Protein AF-A0A522L5T2-F1 (afdb_monomer)

Mean predicted aligned error: 6.85 Å

Solvent-accessible surface area (backbone atoms only — not comparable to full-atom values): 5172 Å² total; per-residue (Å²): 109,51,40,60,54,41,49,54,49,52,51,50,48,19,72,72,30,97,52,61,52,30,34,74,62,43,62,68,57,47,22,68,75,69,74,43,55,56,70,51,51,53,55,10,51,50,55,32,38,78,67,57,46,32,47,77,52,66,64,78,89,54,86,95,53,79,85,78,62,60,61,40,38,37,30,62,45,76,89,66,79,73,79,74,89,79,130

Radius of gyration: 14.55 Å; Cα contacts (8 Å, |Δi|>4): 101; chains: 1; bounding box: 39×28×45 Å

Foldseek 3Di:
DLLVVLLVVLCVQQVPDPDPPKGWDALVVVCVVVVNDSVSNVVNVVVCVVVVQKDKAFADDDPDDPVPTGTIMMGGDDPDPDPPPDD

pLDDT: mean 85.37, std 13.99, range [41.81, 96.56]

Sequence (87 aa):
MRAKYMYLICLYEAGHSTRYPFWFRSQEDMAKLYGISDTTISLGLQELEEKGIIEIIRDKPMPPDFSDRKANVYRMLSLTRSPVKGE

Nearest PDB structures (foldseek):
  5loo-assembly6_G  TM=6.220E-01  e=9.811E-02  Bacillus subtilis
  5lnh-assembly1_A  TM=5.805E-01  e=1.452E-01  Bacillus subtilis subsp. subtilis str. 168
  7d59-assembly1_O  TM=6.596E-01  e=3.872E-01  Homo sapiens
  7z1l-assembly1_O  TM=5.203E-01  e=1.118E-01  Saccharomyces cerevisiae W303
  6tut-assembly1_O  TM=5.025E-01  e=1.767E-01  Saccharomyces cerevisiae S288C

Structure (mmCIF, N/CA/C/O backbone):
data_AF-A0A522L5T2-F1
#
_entry.id   AF-A0A522L5T2-F1
#
loop_
_atom_site.group_PDB
_atom_site.id
_atom_site.type_symbol
_atom_site.label_atom_id
_atom_site.label_alt_id
_atom_site.label_comp_id
_atom_site.label_asym_id
_atom_site.label_entity_id
_atom_site.label_seq_id
_atom_site.pdbx_PDB_ins_code
_atom_site.Cartn_x
_atom_site.Cartn_y
_atom_site.Cartn_z
_atom_site.occupancy
_atom_site.B_iso_or_equiv
_atom_site.auth_seq_id
_atom_site.auth_comp_id
_atom_site.auth_asym_id
_atom_site.auth_atom_id
_atom_site.pdbx_PDB_model_num
ATOM 1 N N . MET A 1 1 ? -1.255 15.707 2.979 1.00 80.19 1 MET A N 1
ATOM 2 C CA . MET A 1 1 ? -1.735 15.309 1.630 1.00 80.19 1 MET A CA 1
ATOM 3 C C . MET A 1 1 ? -1.189 13.959 1.180 1.00 80.19 1 MET A C 1
ATOM 5 O O . MET A 1 1 ? -1.986 13.131 0.767 1.00 80.19 1 MET A O 1
ATOM 9 N N . ARG A 1 2 ? 0.118 13.693 1.312 1.00 88.19 2 ARG A N 1
ATOM 10 C CA . ARG A 1 2 ? 0.755 12.431 0.879 1.00 88.19 2 ARG A CA 1
ATOM 11 C C . ARG A 1 2 ? 0.098 11.165 1.454 1.00 88.19 2 ARG A C 1
ATOM 13 O O . ARG A 1 2 ? -0.371 10.339 0.682 1.00 88.19 2 ARG A O 1
ATOM 20 N N . ALA A 1 3 ? -0.056 11.068 2.779 1.00 88.50 3 ALA A N 1
ATOM 21 C CA . ALA A 1 3 ? -0.742 9.931 3.403 1.00 88.50 3 ALA A CA 1
ATOM 22 C C . ALA A 1 3 ? -2.209 9.785 2.987 1.00 88.50 3 ALA A C 1
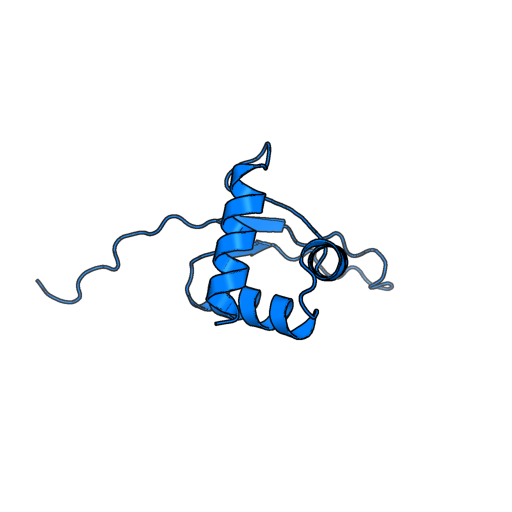ATOM 24 O O . ALA A 1 3 ? -2.705 8.671 2.895 1.00 88.50 3 ALA A O 1
ATOM 25 N N . LYS A 1 4 ? -2.904 10.887 2.672 1.00 92.94 4 LYS A N 1
ATOM 26 C CA . LYS A 1 4 ? -4.279 10.823 2.156 1.00 92.94 4 LYS A CA 1
ATOM 27 C C . LYS A 1 4 ? -4.321 10.120 0.797 1.00 92.94 4 LYS A C 1
ATOM 29 O O . LYS A 1 4 ? -5.174 9.267 0.596 1.00 92.94 4 LYS A O 1
ATOM 34 N N . TYR A 1 5 ? -3.403 10.449 -0.114 1.00 92.56 5 TYR A N 1
ATOM 35 C CA . TYR A 1 5 ? -3.313 9.760 -1.405 1.00 92.56 5 TYR A CA 1
ATOM 36 C C . TYR A 1 5 ? -2.898 8.302 -1.240 1.00 92.56 5 TYR A C 1
ATOM 38 O O . TYR A 1 5 ? -3.552 7.427 -1.800 1.00 92.56 5 TYR A O 1
ATOM 46 N N . MET A 1 6 ? -1.889 8.027 -0.407 1.00 95.62 6 MET A N 1
ATOM 47 C CA . MET A 1 6 ? -1.488 6.645 -0.149 1.00 95.62 6 MET A CA 1
ATOM 48 C C . MET A 1 6 ? -2.603 5.830 0.489 1.00 95.62 6 MET A C 1
ATOM 50 O O . MET A 1 6 ? -2.765 4.673 0.131 1.00 95.62 6 MET A O 1
ATOM 54 N N . TYR A 1 7 ? -3.419 6.423 1.356 1.00 95.50 7 TYR A N 1
ATOM 55 C CA . TYR A 1 7 ? -4.561 5.738 1.949 1.00 95.50 7 TYR A CA 1
ATOM 56 C C . TYR A 1 7 ? -5.574 5.308 0.886 1.00 95.50 7 TYR A C 1
ATOM 58 O O . TYR A 1 7 ? -6.013 4.162 0.886 1.00 95.50 7 TYR A O 1
ATOM 66 N N . LEU A 1 8 ? -5.900 6.202 -0.054 1.00 95.75 8 LEU A N 1
ATOM 67 C CA . LEU A 1 8 ? -6.801 5.887 -1.164 1.00 95.75 8 LEU A CA 1
ATOM 68 C C . LEU A 1 8 ? -6.231 4.784 -2.065 1.00 95.75 8 LEU A C 1
ATOM 70 O O . LEU A 1 8 ? -6.970 3.886 -2.454 1.00 95.75 8 LEU A O 1
ATOM 74 N N . ILE A 1 9 ? -4.925 4.815 -2.342 1.00 95.69 9 ILE A N 1
ATOM 75 C CA . ILE A 1 9 ? -4.242 3.768 -3.115 1.00 95.69 9 ILE A CA 1
ATOM 76 C C . ILE A 1 9 ? -4.269 2.432 -2.365 1.00 95.69 9 ILE A C 1
ATOM 78 O O . ILE A 1 9 ? -4.649 1.422 -2.945 1.00 95.69 9 ILE A O 1
ATOM 82 N N . CYS A 1 10 ? -3.936 2.422 -1.072 1.00 95.44 10 CYS A N 1
ATOM 83 C CA . CYS A 1 10 ? -3.955 1.209 -0.251 1.00 95.44 10 CYS A CA 1
ATOM 84 C C . CYS A 1 10 ? -5.360 0.594 -0.204 1.00 95.44 10 CYS A C 1
ATOM 86 O O . CYS A 1 10 ? -5.505 -0.617 -0.340 1.00 95.44 10 CYS A O 1
ATOM 88 N N . LEU A 1 11 ? -6.397 1.425 -0.048 1.00 95.38 11 LEU A N 1
ATOM 89 C CA . LEU A 1 11 ? -7.788 0.980 -0.102 1.00 95.38 11 LEU A CA 1
ATOM 90 C C . LEU A 1 11 ? -8.156 0.401 -1.468 1.00 95.38 11 LEU A C 1
ATOM 92 O O . LEU A 1 11 ? -8.800 -0.645 -1.525 1.00 95.38 11 LEU A O 1
ATOM 96 N N . TYR A 1 12 ? -7.761 1.071 -2.552 1.00 96.00 12 TYR A N 1
ATOM 97 C CA . TYR A 1 12 ? -8.026 0.616 -3.912 1.00 96.00 12 TYR A CA 1
ATOM 98 C C 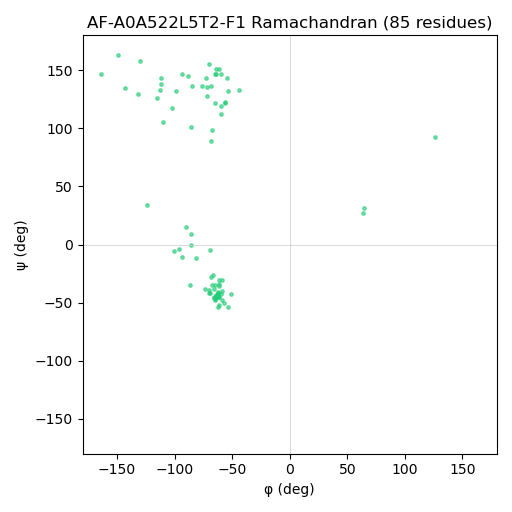. TYR A 1 12 ? -7.366 -0.741 -4.185 1.00 96.00 12 TYR A C 1
ATOM 100 O O . TYR A 1 12 ? -8.057 -1.682 -4.571 1.00 96.00 12 TYR A O 1
ATOM 108 N N . GLU A 1 13 ? -6.066 -0.875 -3.924 1.00 96.06 13 GLU A N 1
ATOM 109 C CA . GLU A 1 13 ? -5.316 -2.119 -4.141 1.00 96.06 13 GLU A CA 1
ATOM 110 C C . GLU A 1 13 ? -5.840 -3.256 -3.258 1.00 96.06 13 GLU A C 1
ATOM 112 O O . GLU A 1 13 ? -6.050 -4.368 -3.740 1.00 96.06 13 GLU A O 1
ATOM 117 N N . ALA A 1 14 ? -6.124 -2.983 -1.979 1.00 95.19 14 ALA A N 1
ATOM 118 C CA . ALA A 1 14 ? -6.710 -3.977 -1.086 1.00 95.19 14 ALA A CA 1
ATOM 119 C C . ALA A 1 14 ? -8.099 -4.422 -1.565 1.00 95.19 14 ALA A C 1
ATOM 121 O O . ALA A 1 14 ? -8.390 -5.615 -1.542 1.00 95.19 14 ALA A O 1
ATOM 122 N N . GLY A 1 15 ? -8.941 -3.488 -2.019 1.00 95.06 15 GLY A N 1
ATOM 123 C CA . GLY A 1 15 ? -10.290 -3.777 -2.515 1.00 95.06 15 GLY A CA 1
ATOM 124 C C . GLY A 1 15 ? -10.318 -4.585 -3.816 1.00 95.06 15 GLY A C 1
ATOM 125 O O . GLY A 1 15 ? -11.275 -5.318 -4.047 1.00 95.06 15 GLY A O 1
ATOM 126 N N . HIS A 1 16 ? -9.267 -4.494 -4.635 1.00 94.56 16 HIS A N 1
ATOM 127 C CA . HIS A 1 16 ? -9.111 -5.280 -5.867 1.00 94.56 16 HIS A CA 1
ATOM 128 C C . HIS A 1 16 ? -8.254 -6.539 -5.675 1.00 94.56 16 HIS A C 1
ATOM 130 O O . HIS A 1 16 ? -8.102 -7.340 -6.598 1.00 94.56 16 HIS A O 1
ATOM 136 N N . SER A 1 17 ? -7.694 -6.738 -4.484 1.00 92.69 17 SER A N 1
ATOM 137 C CA . SER A 1 17 ? -6.907 -7.919 -4.167 1.00 92.69 17 SER A CA 1
ATOM 138 C C . SER A 1 17 ? -7.801 -9.129 -3.920 1.00 92.69 17 SER A C 1
ATOM 140 O O . SER A 1 17 ? -8.754 -9.090 -3.142 1.00 92.69 17 SER A O 1
ATOM 142 N N . THR A 1 18 ? -7.415 -10.272 -4.484 1.00 93.25 18 THR A N 1
ATOM 143 C CA . THR A 1 18 ? -8.032 -11.577 -4.194 1.00 93.25 18 THR A CA 1
ATOM 144 C C . THR A 1 18 ? -7.744 -12.079 -2.774 1.00 93.25 18 THR A C 1
ATOM 146 O O . THR A 1 18 ? -8.263 -13.117 -2.368 1.00 93.25 18 THR A O 1
ATOM 149 N N . ARG A 1 19 ? -6.908 -11.360 -2.011 1.00 90.81 19 ARG A N 1
ATOM 150 C CA . ARG A 1 19 ? -6.481 -11.704 -0.649 1.00 90.81 19 ARG A CA 1
ATOM 151 C C . ARG A 1 19 ? -6.770 -10.591 0.358 1.00 90.81 19 ARG A C 1
ATOM 153 O O . ARG A 1 19 ? -5.981 -10.405 1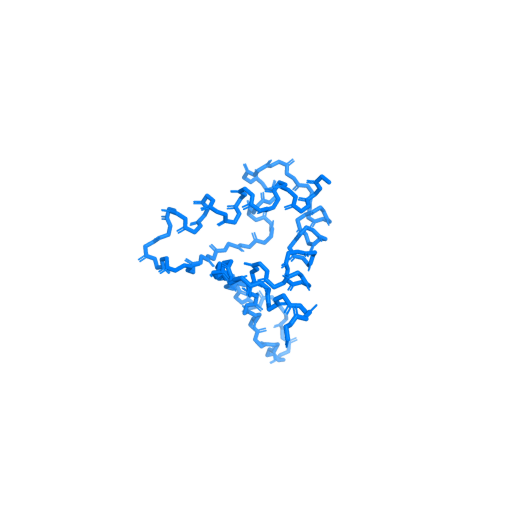.280 1.00 90.81 19 ARG A O 1
ATOM 160 N N . TYR A 1 20 ? -7.862 -9.8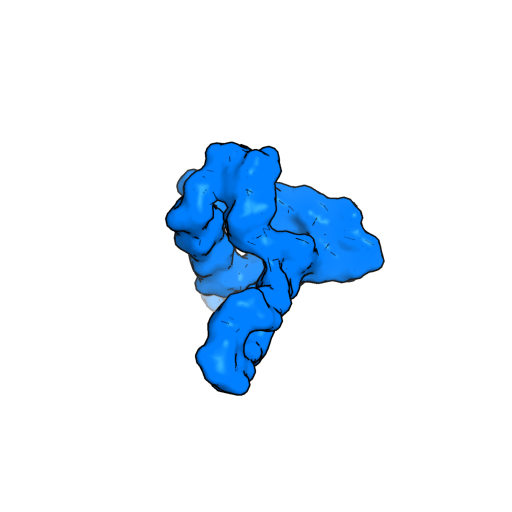42 0.197 1.00 88.38 20 TYR A N 1
ATOM 161 C CA . TYR A 1 20 ? -8.269 -8.818 1.170 1.00 88.38 20 TYR A CA 1
ATOM 162 C C . TYR A 1 20 ? -8.149 -9.335 2.626 1.00 88.38 20 TYR A C 1
ATOM 164 O O . TYR A 1 20 ? -8.594 -10.452 2.904 1.00 88.38 20 TYR A O 1
ATOM 172 N N . PRO A 1 21 ? -7.557 -8.568 3.567 1.00 93.94 21 PRO A N 1
ATOM 173 C CA . PRO A 1 21 ? -7.134 -7.162 3.472 1.00 93.94 21 PRO A CA 1
ATOM 174 C C . PRO A 1 21 ? -5.691 -6.941 2.975 1.00 93.94 21 PRO A C 1
ATOM 176 O O . PRO A 1 21 ? -5.141 -5.853 3.158 1.00 93.94 21 PRO A O 1
ATOM 179 N N . PHE A 1 22 ? -5.055 -7.960 2.393 1.00 94.69 22 PHE A N 1
ATOM 180 C CA . PHE A 1 22 ? -3.666 -7.919 1.934 1.00 94.69 22 PHE A CA 1
ATOM 181 C C . PHE A 1 22 ? -3.551 -7.538 0.459 1.00 94.69 22 PHE A C 1
ATOM 183 O O . PHE A 1 22 ? -4.374 -7.951 -0.354 1.00 94.69 22 PHE A O 1
ATOM 190 N N . TRP A 1 23 ? -2.487 -6.831 0.095 1.00 94.56 23 TRP A N 1
ATOM 191 C CA . TRP A 1 23 ? -2.119 -6.528 -1.289 1.00 94.56 23 TRP A CA 1
ATOM 192 C C . TRP A 1 23 ? -0.594 -6.410 -1.431 1.00 94.56 23 TRP A C 1
ATOM 194 O O . TRP A 1 23 ? 0.127 -6.312 -0.438 1.00 94.56 23 TRP A O 1
ATOM 204 N N . PHE A 1 24 ? -0.085 -6.476 -2.661 1.00 90.75 24 PHE A N 1
ATOM 205 C CA . PHE A 1 24 ? 1.350 -6.419 -2.942 1.00 90.75 24 PHE A CA 1
ATOM 206 C C . PHE A 1 24 ? 1.610 -5.637 -4.230 1.00 90.75 24 PHE A C 1
ATOM 208 O O . PHE A 1 24 ? 0.933 -5.843 -5.236 1.00 90.75 24 PHE A O 1
ATOM 215 N N . ARG A 1 25 ? 2.596 -4.740 -4.194 1.00 89.00 25 ARG A N 1
ATOM 216 C CA . ARG A 1 25 ? 3.116 -4.012 -5.360 1.00 89.00 25 ARG A CA 1
ATOM 217 C C . ARG A 1 25 ? 4.469 -3.401 -4.996 1.00 89.00 25 ARG A C 1
ATOM 219 O O . ARG A 1 25 ? 4.675 -3.019 -3.845 1.00 89.00 25 ARG A O 1
ATOM 226 N N . SER A 1 26 ? 5.401 -3.305 -5.941 1.00 89.06 26 SER A N 1
ATOM 227 C CA . SER A 1 26 ? 6.646 -2.567 -5.699 1.00 89.06 26 SER A CA 1
ATOM 228 C C . SER A 1 26 ? 6.376 -1.053 -5.623 1.00 89.06 26 SER A C 1
ATOM 230 O O . SER A 1 26 ? 5.387 -0.561 -6.172 1.00 89.06 26 SER A O 1
ATOM 232 N N . GLN A 1 27 ? 7.239 -0.289 -4.940 1.00 89.88 27 GLN A N 1
ATOM 233 C CA . GLN A 1 27 ? 7.113 1.178 -4.951 1.00 89.88 27 GLN A CA 1
ATOM 234 C C . GLN A 1 27 ? 7.343 1.757 -6.351 1.00 89.88 27 GLN A C 1
ATOM 236 O O . GLN A 1 27 ? 6.632 2.677 -6.738 1.00 89.88 27 GLN A O 1
ATOM 241 N N . GLU A 1 28 ? 8.237 1.150 -7.134 1.00 90.31 28 GLU A N 1
ATOM 242 C CA . GLU A 1 28 ? 8.492 1.531 -8.525 1.00 90.31 28 GLU A CA 1
ATOM 243 C C . GLU A 1 28 ? 7.237 1.374 -9.402 1.00 90.31 28 GLU A C 1
ATOM 245 O O . GLU A 1 28 ? 6.877 2.277 -10.161 1.00 90.31 28 GLU A O 1
ATOM 250 N N . ASP A 1 29 ? 6.518 0.255 -9.272 1.00 91.19 29 ASP A N 1
ATOM 251 C CA . ASP A 1 29 ? 5.267 0.041 -10.006 1.00 91.19 29 ASP A CA 1
ATOM 252 C C . ASP A 1 29 ? 4.183 1.022 -9.562 1.00 91.19 29 ASP A C 1
ATOM 254 O O . ASP A 1 29 ? 3.413 1.503 -10.392 1.00 91.19 29 ASP A O 1
ATOM 258 N N . MET A 1 30 ? 4.112 1.339 -8.263 1.00 92.06 30 MET A N 1
ATOM 259 C CA . MET A 1 30 ? 3.203 2.373 -7.762 1.00 92.06 30 MET A CA 1
ATOM 260 C C . MET A 1 30 ? 3.536 3.742 -8.357 1.00 92.06 30 MET A C 1
ATOM 262 O O . MET A 1 30 ? 2.622 4.469 -8.749 1.00 92.06 30 MET A O 1
ATOM 266 N N . ALA A 1 31 ? 4.819 4.088 -8.466 1.00 93.56 31 ALA A N 1
ATOM 267 C CA . ALA A 1 31 ? 5.236 5.364 -9.023 1.00 93.56 31 ALA A CA 1
ATOM 268 C C . ALA A 1 31 ? 4.836 5.506 -10.492 1.00 93.56 31 ALA A C 1
ATOM 270 O O . ALA A 1 31 ? 4.261 6.526 -10.881 1.00 93.56 31 ALA A O 1
ATOM 271 N N . LYS A 1 32 ? 5.054 4.450 -11.284 1.00 94.94 32 LYS A N 1
ATOM 272 C CA . LYS A 1 32 ? 4.647 4.392 -12.695 1.00 94.94 32 LYS A CA 1
ATOM 273 C C . LYS A 1 32 ? 3.128 4.419 -12.857 1.00 94.94 32 LYS A C 1
ATOM 275 O O . LYS A 1 32 ? 2.622 5.179 -13.676 1.00 94.94 32 LYS A O 1
ATOM 280 N N . LEU A 1 33 ? 2.403 3.605 -12.087 1.00 95.19 33 LEU A N 1
ATOM 281 C CA . LEU A 1 33 ? 0.955 3.450 -12.239 1.00 95.19 33 LEU A CA 1
ATOM 282 C C . LEU A 1 33 ? 0.181 4.696 -11.795 1.00 95.19 33 LEU A C 1
ATOM 284 O O . LEU A 1 33 ? -0.781 5.085 -12.451 1.00 95.19 33 LEU A O 1
ATOM 288 N N . TYR A 1 34 ? 0.590 5.309 -10.684 1.00 94.06 34 TYR A N 1
ATOM 289 C CA . TYR A 1 34 ? -0.141 6.420 -10.074 1.00 94.06 34 TYR A CA 1
ATOM 290 C C . TYR A 1 34 ? 0.452 7.796 -10.396 1.00 94.06 34 TYR A C 1
ATOM 292 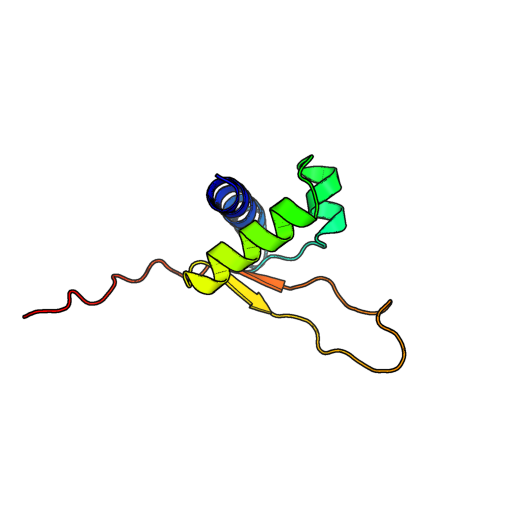O O . TYR A 1 34 ? -0.144 8.808 -10.030 1.00 94.06 34 TYR A O 1
ATOM 300 N N . GLY A 1 35 ? 1.606 7.859 -11.070 1.00 94.25 35 GLY A N 1
ATOM 301 C CA . GLY A 1 35 ? 2.286 9.119 -11.383 1.00 94.25 35 GLY A CA 1
ATOM 302 C C . GLY A 1 35 ? 2.769 9.862 -10.134 1.00 94.25 35 GLY A C 1
ATOM 303 O O . GLY A 1 35 ? 2.771 11.092 -10.099 1.00 94.25 35 GLY A O 1
ATOM 304 N N . ILE A 1 36 ? 3.135 9.123 -9.082 1.00 92.12 36 ILE A N 1
ATOM 305 C CA . ILE A 1 36 ? 3.563 9.661 -7.785 1.00 92.12 36 ILE A CA 1
ATOM 306 C C . ILE A 1 36 ? 5.048 9.356 -7.597 1.00 92.12 36 ILE A C 1
ATOM 308 O O . ILE A 1 36 ? 5.490 8.255 -7.889 1.00 92.12 36 ILE A O 1
ATOM 312 N N . SER A 1 37 ? 5.837 10.304 -7.086 1.00 92.25 37 SER A N 1
ATOM 313 C CA . SER A 1 37 ? 7.261 10.044 -6.842 1.00 92.25 37 SER A CA 1
ATOM 314 C C . SER A 1 37 ? 7.486 8.977 -5.765 1.00 92.25 37 SER A C 1
ATOM 316 O O . SER A 1 37 ? 6.761 8.942 -4.765 1.00 92.25 37 SER A O 1
ATOM 318 N N . ASP A 1 38 ? 8.554 8.188 -5.909 1.00 90.25 38 ASP A N 1
ATOM 319 C CA . ASP A 1 38 ? 8.965 7.176 -4.921 1.00 90.25 38 ASP A CA 1
ATOM 320 C C . ASP A 1 38 ? 9.065 7.764 -3.509 1.00 90.25 38 ASP A C 1
ATOM 322 O O . ASP A 1 38 ? 8.558 7.197 -2.543 1.00 90.25 38 ASP A O 1
ATOM 326 N N . THR A 1 39 ? 9.635 8.967 -3.376 1.00 92.06 39 THR A N 1
ATOM 327 C CA . THR A 1 39 ? 9.720 9.678 -2.091 1.00 92.06 39 THR A CA 1
ATOM 328 C C . THR A 1 39 ? 8.341 9.938 -1.482 1.00 92.06 39 THR A C 1
ATOM 330 O O . THR A 1 39 ? 8.158 9.812 -0.272 1.00 92.06 39 THR A O 1
ATOM 333 N N . THR A 1 40 ? 7.353 10.304 -2.300 1.00 93.12 40 THR A N 1
ATOM 334 C CA . THR A 1 40 ? 5.988 10.559 -1.825 1.00 93.12 40 THR A CA 1
ATOM 335 C C . THR A 1 40 ? 5.296 9.269 -1.398 1.00 93.12 40 THR A C 1
ATOM 337 O O . THR A 1 40 ? 4.612 9.272 -0.372 1.00 93.12 40 THR A O 1
ATOM 340 N N . ILE A 1 41 ? 5.506 8.182 -2.143 1.00 94.38 41 ILE A N 1
ATOM 341 C CA . ILE A 1 41 ? 5.000 6.847 -1.810 1.00 94.38 41 ILE A CA 1
ATOM 342 C C . ILE A 1 41 ? 5.608 6.373 -0.492 1.00 94.38 41 ILE A C 1
ATOM 344 O O . ILE A 1 41 ? 4.868 6.076 0.443 1.00 94.38 41 ILE A O 1
ATOM 348 N N . SER A 1 42 ? 6.939 6.382 -0.378 1.00 93.19 42 SER A N 1
ATOM 349 C CA . SER A 1 42 ? 7.651 5.925 0.816 1.00 93.19 42 SER A CA 1
ATOM 350 C C . SER A 1 42 ? 7.213 6.687 2.067 1.00 93.19 42 SER A C 1
ATOM 352 O O . SER A 1 42 ? 6.849 6.070 3.066 1.00 93.19 42 SER A O 1
ATOM 354 N N . LEU A 1 43 ? 7.192 8.025 2.013 1.00 95.75 43 LEU A N 1
ATOM 355 C CA . LEU A 1 43 ? 6.788 8.846 3.159 1.00 95.75 43 LEU A CA 1
ATOM 356 C C . LEU A 1 43 ? 5.298 8.691 3.489 1.00 95.75 43 LEU A C 1
ATOM 358 O O . LEU A 1 43 ? 4.920 8.735 4.656 1.00 95.75 43 LEU A O 1
ATOM 362 N N . GLY A 1 44 ? 4.441 8.511 2.480 1.00 96.56 44 GLY A N 1
ATOM 363 C CA . GLY A 1 44 ? 3.014 8.292 2.697 1.00 96.56 44 GLY A CA 1
ATOM 364 C C . GLY A 1 44 ? 2.716 6.933 3.330 1.00 96.56 44 GLY A C 1
ATOM 365 O O . GLY A 1 44 ? 1.901 6.870 4.243 1.00 96.56 44 GLY A O 1
ATOM 366 N N . LEU A 1 45 ? 3.387 5.865 2.889 1.00 95.69 45 LEU A N 1
ATOM 367 C CA . LEU A 1 45 ? 3.270 4.528 3.481 1.00 95.69 45 LEU A CA 1
ATOM 368 C C . LEU A 1 45 ? 3.777 4.508 4.924 1.00 95.69 45 LEU A C 1
ATOM 370 O O . LEU A 1 45 ? 3.103 3.958 5.790 1.00 95.69 45 LEU A O 1
ATOM 374 N N . GLN A 1 46 ? 4.918 5.153 5.183 1.00 95.62 46 GLN A N 1
ATOM 375 C CA . GLN A 1 46 ? 5.464 5.291 6.532 1.00 95.62 46 GLN A CA 1
ATOM 376 C C . GLN A 1 46 ? 4.474 5.998 7.468 1.00 95.62 46 GLN A C 1
ATOM 378 O O . GLN A 1 46 ? 4.180 5.488 8.543 1.00 95.62 46 GLN A O 1
ATOM 383 N N . GLU A 1 47 ? 3.896 7.128 7.044 1.00 96.50 47 GLU A N 1
ATOM 384 C CA . GLU A 1 47 ? 2.928 7.867 7.865 1.00 96.50 47 GLU A CA 1
ATOM 385 C C . GLU A 1 47 ? 1.670 7.028 8.182 1.00 96.50 47 GLU A C 1
ATOM 387 O O . GLU A 1 47 ? 1.087 7.164 9.258 1.00 96.50 47 GLU A O 1
ATOM 392 N N . LEU A 1 48 ? 1.228 6.159 7.265 1.00 95.50 48 LEU A N 1
ATOM 393 C CA . LEU A 1 48 ? 0.086 5.265 7.504 1.00 95.50 48 LEU A CA 1
ATOM 394 C C . LEU A 1 48 ? 0.426 4.114 8.456 1.00 95.50 48 LEU A C 1
ATOM 396 O O . LEU A 1 48 ? 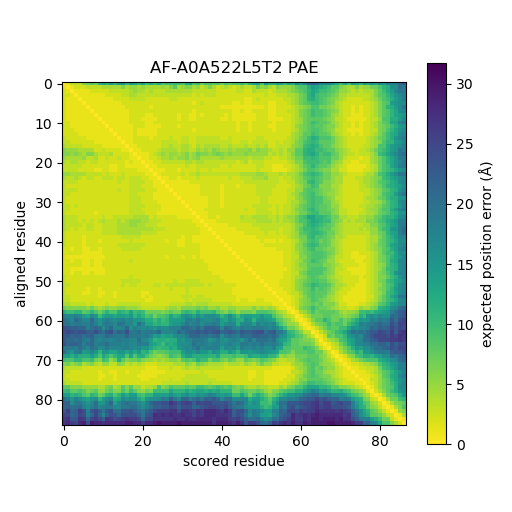-0.417 3.740 9.274 1.00 95.50 48 LEU A O 1
ATOM 400 N N . GLU A 1 49 ? 1.633 3.563 8.351 1.00 95.50 49 GLU A N 1
ATOM 401 C CA . GLU A 1 49 ? 2.131 2.519 9.248 1.00 95.50 49 GLU A CA 1
ATOM 402 C C . GLU A 1 49 ? 2.297 3.053 10.677 1.00 95.50 49 GLU A C 1
ATOM 404 O O . GLU A 1 49 ? 1.786 2.452 11.619 1.00 95.50 49 GLU A O 1
ATOM 409 N N . GLU A 1 50 ? 2.901 4.234 10.843 1.00 94.50 50 GLU A N 1
ATOM 410 C CA . GLU A 1 50 ? 3.052 4.910 12.142 1.00 94.50 50 GLU A CA 1
ATOM 411 C C . GLU A 1 50 ? 1.702 5.190 12.822 1.00 94.50 50 GLU A C 1
ATOM 413 O O . GLU A 1 50 ? 1.599 5.193 14.048 1.00 94.50 50 GLU A O 1
ATOM 418 N N . LYS A 1 51 ? 0.645 5.400 12.028 1.00 92.50 51 LYS A N 1
ATOM 419 C CA . LYS A 1 51 ? -0.727 5.612 12.512 1.00 92.50 51 LYS A CA 1
ATOM 420 C C . LYS A 1 51 ? -1.500 4.315 12.757 1.00 92.50 51 LYS A C 1
ATOM 422 O O . LYS A 1 51 ? -2.665 4.387 13.142 1.00 92.50 51 LYS A O 1
ATOM 427 N N . GLY A 1 52 ? -0.899 3.151 12.510 1.00 93.56 52 GLY A N 1
ATOM 428 C CA . GLY A 1 52 ? -1.567 1.856 12.648 1.00 93.56 52 GLY A CA 1
ATOM 429 C C . GLY A 1 52 ? -2.740 1.670 11.681 1.00 93.56 52 GLY A C 1
ATOM 430 O O . GLY A 1 52 ? -3.681 0.946 11.992 1.00 93.56 52 GLY A O 1
ATOM 431 N N . ILE A 1 53 ? -2.714 2.339 10.523 1.00 94.62 53 ILE A N 1
ATOM 432 C CA . ILE A 1 53 ? -3.744 2.201 9.478 1.00 94.62 53 ILE A CA 1
ATOM 433 C C . ILE A 1 53 ? -3.407 1.030 8.549 1.00 94.62 53 ILE A C 1
ATOM 435 O O . ILE A 1 53 ? -4.301 0.333 8.065 1.00 94.62 53 ILE A O 1
ATOM 439 N N . ILE A 1 54 ? -2.116 0.810 8.306 1.00 95.75 54 ILE A N 1
ATOM 440 C CA . ILE A 1 54 ? -1.609 -0.330 7.545 1.00 95.75 54 ILE A CA 1
ATOM 441 C C . ILE A 1 54 ? -0.490 -1.027 8.314 1.00 95.75 54 ILE A C 1
ATOM 443 O O . ILE A 1 54 ? 0.177 -0.422 9.148 1.00 95.75 54 ILE A O 1
ATOM 447 N N . GLU A 1 55 ? -0.261 -2.287 7.978 1.00 95.75 55 GLU A N 1
ATOM 448 C CA . GLU A 1 55 ? 0.920 -3.055 8.364 1.00 95.75 55 GLU A CA 1
ATOM 449 C C . GLU A 1 55 ? 1.748 -3.335 7.099 1.00 95.75 55 GLU A C 1
ATOM 451 O O . GLU A 1 55 ? 1.192 -3.740 6.071 1.00 95.75 55 GLU A O 1
ATOM 456 N N . ILE A 1 56 ? 3.066 -3.101 7.159 1.00 94.00 56 ILE A N 1
ATOM 457 C CA . ILE A 1 56 ? 3.991 -3.361 6.047 1.00 94.00 56 ILE A CA 1
ATOM 458 C C . ILE A 1 56 ? 4.895 -4.541 6.409 1.00 94.00 56 ILE A C 1
ATOM 460 O O . ILE A 1 56 ? 5.856 -4.422 7.174 1.00 94.00 56 ILE A O 1
ATOM 464 N N . ILE A 1 57 ? 4.618 -5.688 5.796 1.00 91.75 57 ILE A N 1
ATOM 465 C CA . ILE A 1 57 ? 5.416 -6.903 5.929 1.00 91.75 57 ILE A CA 1
ATOM 466 C C . ILE A 1 57 ? 6.550 -6.816 4.906 1.00 91.75 57 ILE A C 1
ATOM 468 O O . ILE A 1 57 ? 6.364 -7.027 3.704 1.00 91.75 57 ILE A O 1
ATOM 472 N N . ARG A 1 58 ? 7.731 -6.449 5.403 1.00 87.19 58 ARG A N 1
ATOM 473 C CA . ARG A 1 58 ? 8.956 -6.314 4.609 1.00 87.19 58 ARG A CA 1
ATOM 474 C C . ARG A 1 58 ? 9.633 -7.671 4.481 1.00 87.19 58 ARG A C 1
ATOM 476 O O . ARG A 1 58 ? 9.740 -8.398 5.471 1.00 87.19 58 ARG A O 1
ATOM 483 N N . ASP A 1 59 ? 10.108 -7.996 3.282 1.00 76.06 59 ASP A N 1
ATOM 484 C CA . ASP A 1 59 ? 10.915 -9.200 3.096 1.00 76.06 59 ASP A CA 1
ATOM 485 C C . ASP A 1 59 ? 12.228 -9.086 3.885 1.00 76.06 59 ASP A C 1
ATOM 487 O O . ASP A 1 59 ? 12.777 -7.990 4.070 1.00 76.06 59 ASP A O 1
ATOM 491 N N . LYS A 1 60 ? 12.728 -10.216 4.389 1.00 67.81 60 LYS A N 1
ATOM 492 C CA . LYS A 1 60 ? 13.981 -10.214 5.148 1.00 67.81 60 LYS A CA 1
ATOM 493 C C . LYS A 1 60 ? 15.143 -9.970 4.181 1.00 67.81 60 LYS A C 1
ATOM 495 O O . LYS A 1 60 ? 15.196 -10.615 3.137 1.00 67.81 60 LYS A O 1
ATOM 500 N N . PRO A 1 61 ? 16.110 -9.099 4.518 1.00 61.75 61 PRO A N 1
ATOM 501 C CA . PRO A 1 61 ? 17.343 -9.029 3.750 1.00 61.75 61 PRO A CA 1
ATOM 502 C C . PRO A 1 61 ? 18.035 -10.396 3.785 1.00 61.75 61 PRO A C 1
ATOM 504 O O . PRO A 1 61 ? 18.395 -10.866 4.864 1.00 61.75 61 PRO A O 1
ATOM 507 N N . MET A 1 62 ? 18.233 -11.020 2.624 1.00 58.09 62 MET A N 1
ATOM 508 C CA . MET A 1 62 ? 19.140 -12.158 2.476 1.00 58.09 62 MET A CA 1
ATOM 509 C C . MET A 1 62 ? 20.440 -11.662 1.834 1.00 58.09 62 MET A C 1
ATOM 511 O O . MET A 1 62 ? 20.400 -11.143 0.722 1.00 58.09 62 MET A O 1
ATOM 515 N N . PRO A 1 63 ? 21.592 -11.762 2.521 1.00 65.31 63 PRO A N 1
ATOM 516 C CA . PRO A 1 63 ? 22.888 -11.524 1.893 1.00 65.31 63 PRO A CA 1
ATOM 517 C C . PRO A 1 63 ? 23.131 -12.538 0.760 1.00 65.31 63 PRO A C 1
ATOM 519 O O . PRO A 1 63 ? 22.676 -13.677 0.882 1.00 65.31 63 PRO A O 1
ATOM 522 N N . PRO A 1 64 ? 23.896 -12.194 -0.292 1.00 62.94 64 PRO A N 1
ATOM 523 C CA . PRO A 1 64 ? 24.648 -10.950 -0.480 1.00 62.94 64 PRO A CA 1
ATOM 524 C C . PRO A 1 64 ? 23.896 -9.864 -1.262 1.00 62.94 64 PRO A C 1
ATOM 526 O O . PRO A 1 64 ? 24.374 -8.731 -1.300 1.00 62.94 64 PRO A O 1
ATOM 529 N N . ASP A 1 65 ? 22.763 -10.188 -1.885 1.00 57.62 65 ASP A N 1
ATOM 530 C CA . ASP A 1 65 ? 22.176 -9.339 -2.916 1.00 57.62 65 ASP A CA 1
ATOM 531 C C . ASP A 1 65 ? 20.814 -8.763 -2.505 1.00 57.62 65 ASP A C 1
ATOM 533 O O . ASP A 1 65 ? 19.882 -9.460 -2.108 1.00 57.62 65 ASP A O 1
ATOM 537 N N . PHE A 1 66 ? 20.714 -7.439 -2.584 1.00 57.28 66 PHE A N 1
ATOM 538 C CA . PHE A 1 66 ? 19.488 -6.693 -2.312 1.00 57.28 66 PHE A CA 1
ATOM 539 C C . PHE A 1 66 ? 18.546 -6.696 -3.526 1.00 57.28 66 PHE A C 1
ATOM 541 O O . PHE A 1 66 ? 17.391 -6.288 -3.383 1.00 57.28 66 PHE A O 1
ATOM 548 N N . SER A 1 67 ? 19.037 -7.139 -4.692 1.00 60.09 67 SER A N 1
ATOM 549 C CA . SER A 1 67 ? 18.296 -7.213 -5.955 1.00 60.09 67 SER A CA 1
ATOM 550 C C . SER A 1 67 ? 17.173 -8.262 -5.941 1.00 60.09 67 SE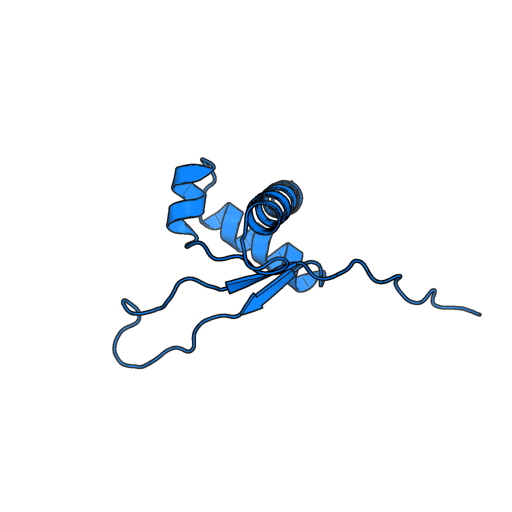R A C 1
ATOM 552 O O . SER A 1 67 ? 16.144 -8.050 -6.575 1.00 60.09 67 SER A O 1
ATOM 554 N N . ASP A 1 68 ? 17.306 -9.321 -5.133 1.00 59.59 68 ASP A N 1
ATOM 555 C CA . ASP A 1 68 ? 16.328 -10.416 -5.009 1.00 59.59 68 ASP A CA 1
ATOM 556 C C . ASP A 1 68 ? 15.194 -10.140 -4.003 1.00 59.59 68 ASP A C 1
ATOM 558 O O . ASP A 1 68 ? 14.401 -11.028 -3.667 1.00 59.59 68 ASP A O 1
ATOM 562 N N . ARG A 1 69 ? 15.089 -8.910 -3.484 1.00 64.06 69 ARG A N 1
ATOM 563 C CA . ARG A 1 69 ? 14.037 -8.565 -2.521 1.00 64.06 69 ARG A CA 1
ATOM 564 C C . ARG A 1 69 ? 12.665 -8.662 -3.172 1.00 64.06 69 ARG A C 1
ATOM 566 O O . ARG A 1 69 ? 12.355 -7.936 -4.118 1.00 64.06 69 ARG A O 1
ATOM 573 N N . LYS A 1 70 ? 11.797 -9.504 -2.608 1.00 70.75 70 LYS A N 1
ATOM 574 C CA . LYS A 1 70 ? 10.392 -9.538 -3.017 1.00 70.75 70 LYS A CA 1
ATOM 575 C C . LYS A 1 70 ? 9.725 -8.207 -2.683 1.00 70.75 70 LYS A C 1
ATOM 577 O O . LYS A 1 70 ? 10.091 -7.526 -1.722 1.00 70.75 70 LYS A O 1
ATOM 582 N N . ALA A 1 71 ? 8.717 -7.848 -3.476 1.00 78.31 71 ALA A N 1
ATOM 583 C CA . ALA A 1 71 ? 7.875 -6.698 -3.179 1.00 78.31 71 ALA A CA 1
ATOM 584 C C . ALA A 1 71 ? 7.284 -6.819 -1.765 1.00 78.31 71 ALA A C 1
ATOM 586 O O . ALA A 1 71 ? 6.923 -7.913 -1.323 1.00 78.31 71 ALA A O 1
ATOM 587 N N . ASN A 1 72 ? 7.166 -5.685 -1.072 1.00 86.56 72 ASN A N 1
ATOM 588 C CA . ASN A 1 72 ? 6.528 -5.648 0.238 1.00 86.56 72 ASN A CA 1
ATOM 589 C C . ASN A 1 72 ? 5.080 -6.141 0.139 1.00 86.56 72 ASN A C 1
ATOM 591 O O . ASN A 1 72 ? 4.380 -5.881 -0.847 1.00 86.56 72 ASN A O 1
ATOM 595 N N . VAL A 1 73 ? 4.625 -6.798 1.202 1.00 91.62 73 VAL A N 1
ATOM 596 C CA . VAL A 1 73 ? 3.210 -7.109 1.389 1.00 91.62 73 VAL A CA 1
ATOM 597 C C . VAL A 1 73 ? 2.618 -6.071 2.329 1.00 91.62 73 VAL 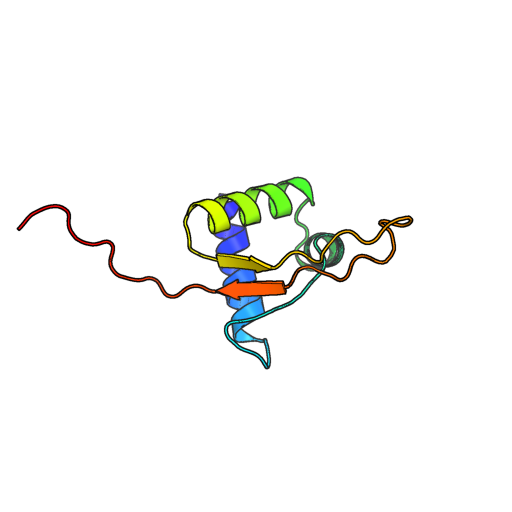A C 1
ATOM 599 O O . VAL A 1 73 ? 3.168 -5.775 3.389 1.00 91.62 73 VAL A O 1
ATOM 602 N N . TYR A 1 74 ? 1.482 -5.523 1.934 1.00 94.94 74 TYR A N 1
ATOM 603 C CA . TYR A 1 74 ? 0.749 -4.511 2.673 1.00 94.94 74 TYR A CA 1
ATOM 604 C C . TYR A 1 74 ? -0.561 -5.104 3.169 1.00 94.94 74 TYR A C 1
ATOM 606 O O . TYR A 1 74 ? -1.201 -5.889 2.467 1.00 94.94 74 TYR A O 1
ATOM 614 N N . ARG A 1 75 ? -0.987 -4.712 4.367 1.00 96.06 75 ARG A N 1
ATOM 615 C CA . ARG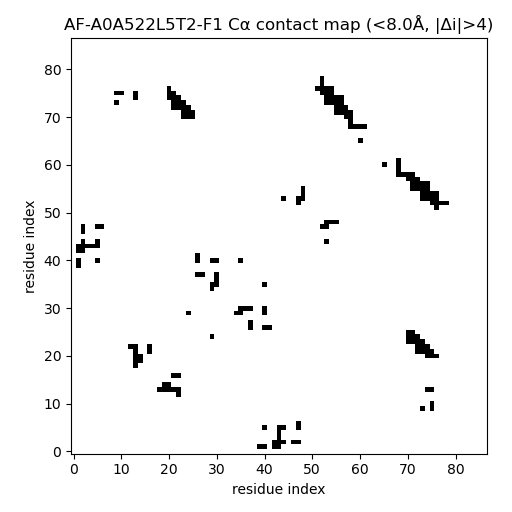 A 1 75 ? -2.256 -5.141 4.956 1.00 96.06 75 ARG A CA 1
ATOM 616 C C . ARG A 1 75 ? -3.017 -3.939 5.492 1.00 96.06 75 ARG A C 1
ATOM 618 O O . ARG A 1 75 ? -2.464 -3.166 6.269 1.00 96.06 75 ARG A O 1
ATOM 625 N N . MET A 1 76 ? -4.292 -3.813 5.128 1.00 95.69 76 MET A N 1
ATOM 626 C CA . MET A 1 76 ? -5.183 -2.839 5.764 1.00 95.69 76 MET A CA 1
ATOM 627 C C . MET A 1 76 ? -5.517 -3.292 7.187 1.00 95.69 76 MET A C 1
ATOM 629 O O . MET A 1 76 ? -5.973 -4.421 7.395 1.00 95.69 76 MET A O 1
ATOM 633 N N . LEU A 1 77 ? -5.314 -2.410 8.163 1.00 94.00 77 LEU A N 1
ATOM 634 C CA . LEU A 1 77 ? -5.755 -2.635 9.533 1.00 94.00 77 LEU A CA 1
ATOM 635 C C . LEU A 1 77 ? -7.184 -2.115 9.703 1.00 94.00 77 LEU A C 1
ATOM 637 O O . LEU A 1 77 ? -7.600 -1.137 9.082 1.00 94.00 77 LEU A O 1
ATOM 641 N N . SER A 1 78 ? -7.967 -2.810 10.527 1.00 83.94 78 SER A N 1
ATOM 642 C CA . SER A 1 78 ? -9.304 -2.335 10.881 1.00 83.94 78 SER A CA 1
ATOM 643 C C . SER A 1 78 ? -9.179 -1.080 11.731 1.00 83.94 78 SER A C 1
ATOM 645 O O . SER A 1 78 ? -8.385 -1.051 12.670 1.00 83.94 78 SER A O 1
ATOM 647 N N . LEU A 1 79 ? -9.998 -0.071 11.437 1.00 73.31 79 LEU A N 1
ATOM 648 C CA . LEU A 1 79 ? -10.146 1.093 12.301 1.00 73.31 79 LEU A CA 1
ATOM 649 C C . LEU A 1 79 ? -10.832 0.639 13.591 1.00 73.31 79 LEU A C 1
ATOM 651 O O . LEU A 1 79 ? -12.059 0.603 13.690 1.00 73.31 79 LEU A O 1
ATOM 655 N N . THR A 1 80 ? -10.041 0.223 14.571 1.00 69.94 80 THR A N 1
ATOM 656 C CA . THR A 1 80 ? -10.546 -0.031 15.913 1.00 69.94 80 THR A CA 1
ATOM 657 C C . THR A 1 80 ? -10.835 1.311 16.572 1.00 69.94 80 THR A C 1
ATOM 659 O O . THR A 1 80 ? -10.136 2.304 16.358 1.00 69.94 80 THR A O 1
ATOM 662 N N . ARG A 1 81 ? -11.910 1.374 17.365 1.00 59.97 81 ARG A N 1
ATOM 663 C CA . ARG A 1 81 ? -12.135 2.529 18.235 1.00 59.97 81 ARG A CA 1
ATOM 664 C C . ARG A 1 81 ? -10.902 2.670 19.123 1.00 59.97 81 ARG A C 1
ATOM 666 O O . ARG A 1 81 ? -10.589 1.741 19.866 1.00 59.97 81 ARG A O 1
ATOM 673 N N . SER A 1 82 ? -10.236 3.822 19.076 1.00 58.69 82 SER A N 1
ATOM 674 C CA . SER A 1 82 ? -9.301 4.184 20.137 1.00 58.69 82 SER A CA 1
ATOM 675 C C . SER A 1 82 ? -10.051 4.072 21.465 1.00 58.69 82 SER A C 1
ATOM 677 O O . SER A 1 82 ? -11.177 4.581 21.544 1.00 58.69 82 SER A O 1
ATOM 679 N N . PRO A 1 83 ? -9.491 3.414 22.495 1.00 56.62 83 PRO A N 1
ATOM 680 C CA . PRO A 1 83 ? -10.092 3.467 23.814 1.00 56.62 83 PRO A CA 1
ATOM 681 C C . PRO A 1 83 ? -10.209 4.942 24.192 1.00 56.62 83 PRO A C 1
ATOM 683 O O . PRO A 1 83 ? -9.224 5.686 24.155 1.00 56.62 83 PRO A O 1
ATOM 686 N N . VAL A 1 84 ? -11.433 5.380 24.484 1.00 61.06 84 VAL A N 1
ATOM 687 C CA . VAL A 1 84 ? -11.662 6.689 25.084 1.00 61.06 84 VAL A CA 1
ATOM 688 C C . VAL A 1 84 ? -10.892 6.659 26.398 1.00 61.06 84 VAL A C 1
ATOM 690 O O . VAL A 1 84 ? -11.190 5.853 27.276 1.00 61.06 84 VAL A O 1
ATOM 693 N N . LYS A 1 85 ? -9.826 7.457 26.509 1.00 55.62 85 LYS A N 1
ATOM 694 C CA . LYS A 1 85 ? -9.149 7.644 27.792 1.00 55.62 85 LYS A CA 1
ATOM 695 C C . LYS A 1 85 ? -10.121 8.393 28.703 1.00 55.62 85 LYS A C 1
ATOM 697 O O . LYS A 1 85 ? -10.210 9.612 28.601 1.00 55.62 85 LYS A O 1
ATOM 702 N N . GLY A 1 86 ? -10.819 7.653 29.559 1.00 64.19 86 GLY A N 1
ATOM 703 C CA . GLY A 1 86 ? -11.624 8.188 30.653 1.00 64.19 86 GLY A CA 1
ATOM 704 C C . GLY A 1 86 ? -13.067 7.699 30.642 1.00 64.19 86 GLY A C 1
ATOM 705 O O . GLY A 1 86 ? -13.909 8.342 30.027 1.00 64.19 86 GLY A O 1
ATOM 706 N N . GLU A 1 87 ? -13.314 6.609 31.369 1.00 41.81 87 GLU A N 1
ATOM 707 C CA . GLU A 1 87 ? -14.450 6.443 32.289 1.00 41.81 87 GLU A CA 1
ATOM 708 C C . GLU A 1 87 ? -13.918 5.794 33.572 1.00 41.81 87 GLU A C 1
ATOM 710 O O . GLU A 1 87 ? -13.030 4.914 33.453 1.00 41.81 87 GLU A O 1
#

Secondary structure (DSSP, 8-state):
-HHHHHHHHHHHHHHH-TTTTEEE--HHHHHHHHT--HHHHHHHHHHHHHTTSEEEEPPPPPSS-STTPPPPEEEEPP-PPPP-S--